Protein AF-A0A7W1S755-F1 (afdb_monomer_lite)

Sequence (138 aa):
MDSNFITNIIRRSNRNQLILWGLGLILVLIAIALSVNQYYNLLAGPFEVSKDYIEGIKDVQHLDKFYVTIKGDKTEDTLYDVSHTTNGIETSKDYFKALYLDNIKLLVKTGNVDNQLSYTGALTTLSSDEQTKVLEAI

Foldseek 3Di:
DPPVVVVVVVVVVVVVVVVVVVVVVVVVVVVCVVCVLVVCLVPVDAAEDDLVRVVVPPDLVPDSHFKHKYFADDKAFLVDKDFDDDPNRGPAIWGWIWGHHPPDTDIDIDRDPDDDRMDIGTDDDDDPVRVVVSVVSD

pLDDT: mean 74.41, std 9.6, range [52.19, 92.62]

Secondary structure (DSSP, 8-state):
--HHHHHHHHHHHHHHHHHHHHHHHHHHHHHHHHHHHHHHHHHS-PEEE-HHHHHT-S-GGG-S--EEEEE-SEEEEEEEEEEEEETTEEEEEEEEEEEEETTEEEEEEES--S--SEEEEE--PPPHHHHHHHHHH-

Radius of gyration: 26.49 Å; chains: 1; bounding box: 62×37×78 Å

Structure (mmCIF, N/CA/C/O backbone):
data_AF-A0A7W1S755-F1
#
_entry.id   AF-A0A7W1S755-F1
#
loop_
_atom_site.group_PDB
_atom_site.id
_atom_site.type_symbol
_atom_site.label_atom_id
_atom_site.label_alt_id
_atom_site.label_comp_id
_atom_site.label_asym_id
_atom_site.label_entity_id
_atom_site.label_seq_id
_atom_site.pdbx_PDB_ins_code
_atom_site.Cartn_x
_atom_site.Cartn_y
_atom_site.Cartn_z
_atom_site.occupancy
_atom_site.B_iso_or_equiv
_atom_site.auth_seq_id
_atom_site.auth_comp_id
_atom_site.auth_asym_id
_atom_site.auth_atom_id
_atom_site.pdbx_PDB_model_num
ATOM 1 N N . MET A 1 1 ? 44.850 7.597 -54.771 1.00 52.19 1 MET A N 1
ATOM 2 C CA . MET A 1 1 ? 44.187 6.312 -54.430 1.00 52.19 1 MET A CA 1
ATOM 3 C C . MET A 1 1 ? 43.576 6.398 -53.024 1.00 52.19 1 MET A C 1
ATOM 5 O O . MET A 1 1 ? 43.488 5.404 -52.316 1.00 52.19 1 MET A O 1
ATOM 9 N N . ASP A 1 2 ? 43.097 7.587 -52.634 1.00 59.16 2 ASP A N 1
ATOM 10 C CA . ASP A 1 2 ? 43.004 7.980 -51.216 1.00 59.16 2 ASP A CA 1
ATOM 11 C C . ASP A 1 2 ? 41.558 8.190 -50.745 1.00 59.16 2 ASP A C 1
ATOM 13 O O . ASP A 1 2 ? 41.260 8.135 -49.552 1.00 59.16 2 ASP A O 1
ATOM 17 N N . SER A 1 3 ? 40.621 8.339 -51.688 1.00 61.41 3 SER A N 1
ATOM 18 C CA . SER A 1 3 ? 39.193 8.515 -51.405 1.00 61.41 3 SER A CA 1
ATOM 19 C C . SER A 1 3 ? 38.566 7.284 -50.744 1.00 61.41 3 SER A C 1
ATOM 21 O O . SER A 1 3 ? 37.717 7.433 -49.867 1.00 61.41 3 SER A O 1
ATOM 23 N N . ASN A 1 4 ? 39.017 6.077 -51.108 1.00 68.94 4 ASN A N 1
ATOM 24 C CA . ASN A 1 4 ? 38.522 4.809 -50.558 1.00 68.94 4 ASN A CA 1
ATOM 25 C C . ASN A 1 4 ? 38.998 4.539 -49.120 1.00 68.94 4 ASN A C 1
ATOM 27 O O . ASN A 1 4 ? 38.316 3.850 -48.363 1.00 68.94 4 ASN A O 1
ATOM 31 N N . PHE A 1 5 ? 40.151 5.074 -48.711 1.00 71.50 5 PHE A N 1
ATOM 32 C CA . PHE A 1 5 ? 40.669 4.850 -47.357 1.00 71.50 5 PHE A CA 1
ATOM 33 C C . PHE A 1 5 ? 39.926 5.720 -46.336 1.00 71.50 5 PHE A C 1
ATOM 35 O O . PHE A 1 5 ? 39.459 5.230 -45.306 1.00 71.50 5 PHE A O 1
ATOM 42 N N . ILE A 1 6 ? 39.718 6.995 -46.679 1.00 72.62 6 ILE A N 1
ATOM 43 C CA . ILE A 1 6 ? 38.990 7.957 -45.845 1.00 72.62 6 ILE A CA 1
ATOM 44 C C . ILE A 1 6 ? 37.519 7.544 -45.689 1.00 72.62 6 ILE A C 1
ATOM 46 O O . ILE A 1 6 ? 37.001 7.505 -44.573 1.00 72.62 6 ILE A O 1
ATOM 50 N N . THR A 1 7 ? 36.849 7.147 -46.776 1.00 73.31 7 THR A N 1
ATOM 51 C CA . THR A 1 7 ? 35.443 6.698 -46.716 1.00 73.31 7 THR A CA 1
ATOM 52 C C . THR A 1 7 ? 35.248 5.433 -45.879 1.00 73.31 7 THR A C 1
ATOM 54 O O . THR A 1 7 ? 34.238 5.320 -45.181 1.00 73.31 7 THR A O 1
ATOM 57 N N . ASN A 1 8 ? 36.210 4.505 -45.870 1.00 72.50 8 ASN A N 1
ATOM 58 C CA . ASN A 1 8 ? 36.141 3.301 -45.036 1.00 72.50 8 ASN A CA 1
ATOM 59 C C . ASN A 1 8 ? 36.315 3.597 -43.538 1.00 72.50 8 ASN A C 1
ATOM 61 O O . ASN A 1 8 ? 35.601 3.015 -42.715 1.00 72.50 8 ASN A O 1
ATOM 65 N N . ILE A 1 9 ? 37.201 4.529 -43.173 1.00 77.00 9 ILE A N 1
ATOM 66 C CA . ILE A 1 9 ? 37.360 4.978 -41.780 1.00 77.00 9 ILE A CA 1
ATOM 67 C C . ILE A 1 9 ? 36.091 5.697 -41.308 1.00 77.00 9 ILE A C 1
ATOM 69 O O . ILE A 1 9 ? 35.576 5.391 -40.230 1.00 77.00 9 ILE A O 1
ATOM 73 N N . ILE A 1 10 ? 35.530 6.574 -42.147 1.00 74.12 10 ILE A N 1
ATOM 74 C CA . ILE A 1 10 ? 34.278 7.281 -41.854 1.00 74.12 10 ILE A CA 1
ATOM 75 C C . ILE A 1 10 ? 33.122 6.285 -41.683 1.00 74.12 10 ILE A C 1
ATOM 77 O O . ILE A 1 10 ? 32.414 6.353 -40.681 1.00 74.12 10 ILE A O 1
ATOM 81 N N . ARG A 1 11 ? 32.955 5.298 -42.580 1.00 75.56 11 ARG A N 1
ATOM 82 C CA . ARG A 1 11 ? 31.907 4.262 -42.443 1.00 75.56 11 ARG A CA 1
ATOM 83 C C . ARG A 1 11 ? 32.046 3.453 -41.161 1.00 75.56 11 ARG A C 1
ATOM 85 O O . ARG A 1 11 ? 31.035 3.135 -40.539 1.00 75.56 11 ARG A O 1
ATOM 92 N N . ARG A 1 12 ? 33.270 3.099 -40.761 1.00 75.94 12 ARG A N 1
ATOM 93 C CA . ARG A 1 12 ? 33.505 2.328 -39.533 1.00 75.94 12 ARG A CA 1
ATOM 94 C C . ARG A 1 12 ? 33.192 3.153 -38.286 1.00 75.94 12 ARG A C 1
ATOM 96 O O . ARG A 1 12 ? 32.524 2.636 -37.396 1.00 75.94 12 ARG A O 1
ATOM 103 N N . SER A 1 13 ? 33.611 4.418 -38.255 1.00 78.62 13 SER A N 1
ATOM 104 C CA . SER A 1 13 ? 33.318 5.343 -37.153 1.00 78.62 13 SER A CA 1
ATOM 105 C C . SER A 1 13 ? 31.814 5.593 -37.011 1.00 78.62 13 SER A C 1
ATOM 107 O O . SER A 1 13 ? 31.251 5.418 -35.932 1.00 78.62 13 SER A O 1
ATOM 109 N N . ASN A 1 14 ? 31.137 5.869 -38.128 1.00 80.75 14 ASN A N 1
ATOM 110 C CA . ASN A 1 14 ? 29.708 6.173 -38.139 1.00 80.75 14 ASN A CA 1
ATOM 111 C C . ASN A 1 14 ? 28.858 4.955 -37.726 1.00 80.75 14 ASN A C 1
ATOM 113 O O . ASN A 1 14 ? 27.888 5.076 -36.982 1.00 80.75 14 ASN A O 1
ATOM 117 N N . ARG A 1 15 ? 29.268 3.742 -38.130 1.00 81.75 15 ARG A N 1
ATOM 118 C CA . ARG A 1 15 ? 28.611 2.501 -37.692 1.00 81.75 15 ARG A CA 1
ATOM 119 C C . ARG A 1 15 ? 28.814 2.238 -36.200 1.00 81.75 15 ARG A C 1
ATOM 121 O O . ARG A 1 15 ? 27.889 1.784 -35.539 1.00 81.75 15 ARG A O 1
ATOM 128 N N . ASN A 1 16 ? 30.001 2.530 -35.669 1.00 84.00 16 ASN A N 1
ATOM 129 C CA . ASN A 1 16 ? 30.284 2.347 -34.247 1.00 84.00 16 ASN A CA 1
ATOM 130 C C . ASN A 1 16 ? 29.503 3.348 -33.387 1.00 84.00 16 ASN A C 1
ATOM 132 O O . ASN A 1 16 ? 28.982 2.975 -32.341 1.00 84.00 16 ASN A O 1
ATOM 136 N N . GLN A 1 17 ? 29.359 4.590 -33.862 1.00 84.00 17 GLN A N 1
ATOM 137 C CA . GLN A 1 17 ? 28.487 5.579 -33.236 1.00 84.00 17 GLN A CA 1
ATOM 138 C C . GLN A 1 17 ? 27.033 5.099 -33.249 1.00 84.00 17 GLN A C 1
ATOM 140 O O . GLN A 1 17 ? 26.442 4.992 -32.183 1.00 84.00 17 GLN A O 1
ATOM 145 N N . LEU A 1 18 ? 26.472 4.706 -34.396 1.00 86.12 18 LEU A N 1
ATOM 146 C CA . LEU A 1 18 ? 25.093 4.196 -34.459 1.00 86.12 18 LEU A CA 1
ATOM 147 C C . LEU A 1 18 ? 24.833 3.024 -33.500 1.00 86.12 18 LEU A C 1
ATOM 149 O O . LEU A 1 18 ? 23.783 2.980 -32.865 1.00 86.12 18 LEU A O 1
ATOM 153 N N . ILE A 1 19 ? 25.791 2.105 -33.355 1.00 87.69 19 ILE A N 1
ATOM 154 C CA . ILE A 1 19 ? 25.685 0.985 -32.408 1.00 87.69 19 ILE A CA 1
ATOM 155 C C . ILE A 1 19 ? 25.708 1.482 -30.957 1.00 87.69 19 ILE A C 1
ATOM 157 O O . ILE A 1 19 ? 24.893 1.034 -30.157 1.00 87.69 19 ILE A O 1
ATOM 161 N N . LEU A 1 20 ? 26.597 2.419 -30.614 1.00 88.81 20 LEU A N 1
ATOM 162 C CA . LEU A 1 20 ? 26.673 3.018 -29.276 1.00 88.81 20 LEU A CA 1
ATOM 163 C C . LEU A 1 20 ? 25.391 3.770 -28.903 1.00 88.81 20 LEU A C 1
ATOM 165 O O . LEU A 1 20 ? 24.857 3.563 -27.817 1.00 88.81 20 LEU A O 1
ATOM 169 N N . TRP A 1 21 ? 24.872 4.598 -29.810 1.00 89.56 21 TRP A N 1
ATOM 170 C CA . TRP A 1 21 ? 23.612 5.316 -29.610 1.00 89.56 21 TRP A CA 1
ATOM 171 C C . TRP A 1 21 ? 22.424 4.350 -29.523 1.00 89.56 21 TRP A C 1
ATOM 173 O O . TRP A 1 21 ? 21.573 4.511 -28.653 1.00 89.56 21 TRP A O 1
ATOM 183 N N . GLY A 1 22 ? 22.395 3.307 -30.360 1.00 90.00 22 GLY A N 1
ATOM 184 C CA . GLY A 1 22 ? 21.374 2.260 -30.307 1.00 90.00 22 GLY A CA 1
ATOM 185 C C . GLY A 1 22 ? 21.389 1.479 -28.991 1.00 90.00 22 GLY A C 1
ATOM 186 O O . GLY A 1 22 ? 20.342 1.298 -28.376 1.00 90.00 22 GLY A O 1
ATOM 187 N N . LEU A 1 23 ? 22.571 1.076 -28.514 1.00 90.62 23 LEU A N 1
ATOM 188 C CA . LEU A 1 23 ? 22.731 0.420 -27.213 1.00 90.62 23 LEU A CA 1
ATOM 189 C C . LEU A 1 23 ? 22.328 1.340 -26.060 1.00 90.62 23 LEU A C 1
ATOM 191 O O . LEU A 1 23 ? 21.628 0.896 -25.155 1.00 90.62 23 LEU A O 1
ATOM 195 N N . GLY A 1 24 ? 22.717 2.616 -26.109 1.00 91.44 24 GLY A N 1
ATOM 196 C CA . GLY A 1 24 ? 22.308 3.606 -25.114 1.00 91.44 24 GLY A CA 1
ATOM 197 C C . GLY A 1 24 ? 20.788 3.758 -25.047 1.00 91.44 24 GLY A C 1
ATOM 198 O O . GLY A 1 24 ? 20.216 3.746 -23.961 1.00 91.44 24 GLY A O 1
ATOM 199 N N . LEU A 1 25 ? 20.122 3.817 -26.203 1.00 92.62 25 LEU A N 1
ATOM 200 C CA . LEU A 1 25 ? 18.665 3.923 -26.285 1.00 92.62 25 LEU A CA 1
ATOM 201 C C . LEU A 1 25 ? 17.978 2.673 -25.717 1.00 92.62 25 LEU A C 1
ATOM 203 O O . LEU A 1 25 ? 17.048 2.798 -24.924 1.00 92.62 25 LEU A O 1
ATOM 207 N N . ILE A 1 26 ? 18.470 1.475 -26.049 1.00 91.88 26 ILE A N 1
ATOM 208 C CA . ILE A 1 26 ? 17.962 0.215 -25.481 1.00 91.88 26 ILE A CA 1
ATOM 209 C C . ILE A 1 26 ? 18.091 0.214 -23.953 1.00 91.88 26 ILE A C 1
ATOM 211 O O . ILE A 1 26 ? 17.150 -0.160 -23.260 1.00 91.88 26 ILE A O 1
ATOM 215 N N . LEU A 1 27 ? 19.226 0.666 -23.419 1.00 89.94 27 LEU A N 1
ATOM 216 C CA . LEU A 1 27 ? 19.473 0.699 -21.977 1.00 89.94 27 LEU A CA 1
ATOM 217 C C . LEU A 1 27 ? 18.504 1.659 -21.266 1.00 89.94 27 LEU A C 1
ATOM 219 O O . LEU A 1 27 ? 17.925 1.307 -20.239 1.00 89.94 27 LEU A O 1
ATOM 223 N N . VAL A 1 28 ? 18.247 2.831 -21.857 1.00 88.00 28 VAL A N 1
ATOM 224 C CA . VAL A 1 28 ? 17.239 3.781 -21.358 1.00 88.00 28 VAL A CA 1
ATOM 225 C C . VAL A 1 28 ? 15.835 3.174 -21.391 1.00 88.00 28 VAL A C 1
ATOM 227 O O . VAL A 1 28 ? 15.101 3.293 -20.413 1.00 88.00 28 VAL A O 1
ATOM 230 N N . LEU A 1 29 ? 15.460 2.481 -22.469 1.00 86.56 29 LEU A N 1
ATOM 231 C CA . LEU A 1 29 ? 14.154 1.821 -22.561 1.00 86.56 29 LEU A CA 1
ATOM 232 C C . LEU A 1 29 ? 13.981 0.719 -21.511 1.00 86.56 29 LEU A C 1
ATOM 234 O O . LEU A 1 29 ? 12.904 0.608 -20.931 1.00 86.56 29 LEU A O 1
ATOM 238 N N . ILE A 1 30 ? 15.029 -0.060 -21.226 1.00 84.88 30 ILE A N 1
ATOM 239 C CA . ILE A 1 30 ? 15.007 -1.075 -20.163 1.00 84.88 30 ILE A CA 1
ATOM 240 C C . ILE A 1 30 ? 14.827 -0.412 -18.794 1.00 84.88 30 ILE A C 1
ATOM 242 O O . ILE A 1 30 ? 13.993 -0.856 -18.010 1.00 84.88 30 ILE A O 1
ATOM 246 N N . ALA A 1 31 ? 15.558 0.672 -18.516 1.00 82.31 31 ALA A N 1
ATOM 247 C CA . ALA A 1 31 ? 15.417 1.410 -17.262 1.00 82.31 31 ALA A CA 1
ATOM 248 C C . ALA A 1 31 ? 13.994 1.966 -17.084 1.00 82.31 31 ALA A C 1
ATOM 250 O O . ALA A 1 31 ? 13.414 1.845 -16.009 1.00 82.31 31 ALA A O 1
ATOM 251 N N . ILE A 1 32 ? 13.398 2.509 -18.151 1.00 80.44 32 ILE A N 1
ATOM 252 C CA . ILE A 1 32 ? 12.006 2.968 -18.130 1.00 80.44 32 ILE A CA 1
ATOM 253 C C . ILE A 1 32 ? 11.060 1.789 -17.890 1.00 80.44 32 ILE A C 1
ATOM 255 O O . ILE A 1 32 ? 10.206 1.887 -17.019 1.00 80.44 32 ILE A O 1
ATOM 259 N N . ALA A 1 33 ? 11.215 0.670 -18.600 1.00 75.62 33 ALA A N 1
ATOM 260 C CA . ALA A 1 33 ? 10.347 -0.498 -18.447 1.00 75.62 33 ALA A CA 1
ATOM 261 C C . ALA A 1 33 ? 10.363 -1.070 -17.019 1.00 75.62 33 ALA A C 1
ATOM 263 O O . ALA A 1 33 ? 9.312 -1.442 -16.501 1.00 75.62 33 ALA A O 1
ATOM 264 N N . LEU A 1 34 ? 11.528 -1.087 -16.362 1.00 73.56 34 LEU A N 1
ATOM 265 C CA . LEU A 1 34 ? 11.652 -1.501 -14.961 1.00 73.56 34 LEU A CA 1
ATOM 266 C C . LEU A 1 34 ? 10.946 -0.532 -14.001 1.00 73.56 34 LEU A C 1
ATOM 268 O O . LEU A 1 34 ? 10.346 -0.968 -13.022 1.00 73.56 34 LEU A O 1
ATOM 272 N N . SER A 1 35 ? 10.964 0.769 -14.296 1.00 67.75 35 SER A N 1
ATOM 273 C CA . SER A 1 35 ? 10.322 1.780 -13.450 1.00 67.75 35 SER A CA 1
ATOM 274 C C . SER A 1 35 ? 8.841 2.016 -13.775 1.00 67.75 35 SER A C 1
ATOM 276 O O . SER A 1 35 ? 8.114 2.560 -12.945 1.00 67.75 35 SER A O 1
ATOM 278 N N . VAL A 1 36 ? 8.356 1.610 -14.955 1.00 64.25 36 VAL A N 1
ATOM 279 C CA . VAL A 1 36 ? 6.963 1.823 -15.392 1.00 64.25 36 VAL A CA 1
ATOM 280 C C . VAL A 1 36 ? 5.970 1.217 -14.410 1.00 64.25 36 VAL A C 1
ATOM 282 O O . VAL A 1 36 ? 4.954 1.850 -14.151 1.00 64.25 36 VAL A O 1
ATOM 285 N N . ASN A 1 37 ? 6.265 0.065 -13.801 1.00 58.22 37 ASN A N 1
ATOM 286 C CA . ASN A 1 37 ? 5.351 -0.546 -12.830 1.00 58.22 37 ASN A CA 1
ATOM 287 C C . ASN A 1 37 ? 5.153 0.350 -11.584 1.00 58.22 37 ASN A C 1
ATOM 289 O O . ASN A 1 37 ? 4.052 0.471 -11.055 1.00 58.22 37 ASN A O 1
ATOM 293 N N . GLN A 1 38 ? 6.198 1.079 -11.173 1.00 57.56 38 GLN A N 1
ATOM 294 C CA . GLN A 1 38 ? 6.137 2.028 -10.055 1.00 57.56 38 GLN A CA 1
ATOM 295 C C . GLN A 1 38 ? 5.405 3.324 -10.441 1.00 57.56 38 GLN A C 1
ATOM 297 O O . GLN A 1 38 ? 4.605 3.844 -9.664 1.00 57.56 38 GLN A O 1
ATOM 302 N N . TYR A 1 39 ? 5.631 3.831 -11.659 1.00 55.25 39 TYR A N 1
ATOM 303 C CA . TYR A 1 39 ? 4.970 5.046 -12.153 1.00 55.25 39 TYR A CA 1
ATOM 304 C C . TYR A 1 39 ? 3.513 4.828 -12.570 1.00 55.25 39 TYR A C 1
ATOM 306 O O . TYR A 1 39 ? 2.710 5.757 -12.476 1.00 55.25 39 TYR A O 1
ATOM 314 N N . TYR A 1 40 ? 3.148 3.617 -12.992 1.00 57.06 40 TYR A N 1
ATOM 315 C CA . TYR A 1 40 ? 1.778 3.281 -13.368 1.00 57.06 40 TYR A CA 1
ATOM 316 C C . TYR A 1 40 ? 0.824 3.449 -12.180 1.00 57.06 40 TYR A C 1
ATOM 318 O O . TYR A 1 40 ? -0.237 4.042 -12.343 1.00 57.06 40 TYR A O 1
ATOM 326 N N . ASN A 1 41 ? 1.239 3.069 -10.967 1.00 56.25 41 ASN A N 1
ATOM 327 C CA . ASN A 1 41 ? 0.455 3.302 -9.747 1.00 56.25 41 ASN A CA 1
ATOM 328 C C . ASN A 1 41 ? 0.292 4.788 -9.386 1.00 56.25 41 ASN A C 1
ATOM 330 O O . ASN A 1 41 ? -0.705 5.161 -8.776 1.00 56.25 41 ASN A O 1
ATOM 334 N N . LEU A 1 42 ? 1.251 5.643 -9.758 1.00 58.25 42 LEU A N 1
ATOM 335 C CA . LEU A 1 42 ? 1.180 7.084 -9.491 1.00 58.25 42 LEU A CA 1
ATOM 336 C C . LEU A 1 42 ? 0.294 7.824 -10.504 1.00 58.25 42 LEU A C 1
ATOM 338 O O . LEU A 1 42 ? -0.363 8.794 -10.139 1.00 58.25 42 LEU A O 1
ATOM 342 N N . LEU A 1 43 ? 0.274 7.380 -11.766 1.00 58.91 43 LEU A N 1
ATOM 343 C CA . LEU A 1 43 ? -0.459 8.044 -12.852 1.00 58.91 43 LEU A CA 1
ATOM 344 C C . LEU A 1 43 ? -1.867 7.479 -13.087 1.00 58.91 43 LEU A C 1
ATOM 346 O O . LEU A 1 43 ? -2.756 8.236 -13.466 1.00 58.91 43 LEU A O 1
ATOM 350 N N . ALA A 1 44 ? -2.086 6.177 -12.874 1.00 62.03 44 ALA A N 1
ATOM 351 C CA . ALA A 1 44 ? -3.391 5.537 -13.076 1.00 62.03 44 ALA A CA 1
ATOM 352 C C . ALA A 1 44 ? -4.368 5.763 -11.905 1.00 62.03 44 ALA A C 1
ATOM 354 O O . ALA A 1 44 ? -5.559 5.486 -12.039 1.00 62.03 44 ALA A O 1
ATOM 355 N N . GLY A 1 45 ? -3.880 6.314 -10.790 1.00 61.91 45 GLY A N 1
ATOM 356 C CA . GLY A 1 45 ? -4.677 6.598 -9.602 1.00 61.91 45 GLY A CA 1
ATOM 357 C C . GLY A 1 45 ? -4.839 5.388 -8.674 1.00 61.91 45 GLY A C 1
ATOM 358 O O . GLY A 1 45 ? -4.282 4.318 -8.925 1.00 61.91 45 GLY A O 1
ATOM 359 N N . PRO A 1 46 ? -5.574 5.557 -7.563 1.00 63.22 46 PRO A N 1
ATOM 360 C CA . PRO A 1 46 ? -5.823 4.476 -6.620 1.00 63.22 46 PRO A CA 1
ATOM 361 C C . PRO A 1 46 ? -6.639 3.366 -7.276 1.00 63.22 46 PRO A C 1
ATOM 363 O O . PRO A 1 46 ? -7.734 3.598 -7.789 1.00 63.22 46 PRO A O 1
ATOM 366 N N . PHE A 1 47 ? -6.117 2.144 -7.234 1.00 69.50 47 PHE A N 1
ATOM 367 C CA . PHE A 1 47 ? -6.866 0.983 -7.694 1.00 69.50 47 PHE A CA 1
ATOM 368 C C . PHE A 1 47 ? -7.891 0.593 -6.636 1.00 69.50 47 PHE A C 1
ATOM 370 O O . PHE A 1 47 ? -7.537 0.440 -5.468 1.00 69.50 47 PHE A O 1
ATOM 377 N N . GLU A 1 48 ? -9.146 0.388 -7.034 1.00 72.44 48 GLU A N 1
ATOM 378 C CA . GLU A 1 48 ? -10.090 -0.318 -6.170 1.00 72.44 48 GLU A CA 1
ATOM 379 C C . GLU A 1 48 ? -9.626 -1.768 -6.028 1.00 72.44 48 GLU A C 1
ATOM 381 O O . GLU A 1 48 ? -9.362 -2.462 -7.016 1.00 72.44 48 GLU A O 1
ATOM 386 N N . VAL A 1 49 ? -9.484 -2.211 -4.784 1.00 72.50 49 VAL A N 1
ATOM 387 C CA . VAL A 1 49 ? -8.977 -3.540 -4.461 1.00 72.50 49 VAL A CA 1
ATOM 388 C C . VAL A 1 49 ? -10.093 -4.351 -3.829 1.00 72.50 49 VAL A C 1
ATOM 390 O O . VAL A 1 49 ? -10.734 -3.900 -2.879 1.00 72.50 49 VAL A O 1
ATOM 393 N N . SER A 1 50 ? -10.352 -5.540 -4.378 1.00 71.50 50 SER A N 1
ATOM 394 C CA . SER A 1 50 ? -11.332 -6.466 -3.814 1.00 71.50 50 SER A CA 1
ATOM 395 C C . SER A 1 50 ? -10.788 -7.130 -2.551 1.00 71.50 50 SER A C 1
ATOM 397 O O . SER A 1 50 ? -9.576 -7.257 -2.365 1.00 71.50 50 SER A O 1
ATOM 399 N N . LYS A 1 51 ? -11.699 -7.595 -1.693 1.00 72.25 51 LYS A N 1
ATOM 400 C CA . LYS A 1 51 ? -11.355 -8.320 -0.465 1.00 72.25 51 LYS A CA 1
ATOM 401 C C . LYS A 1 51 ? -10.458 -9.529 -0.745 1.00 72.25 51 LYS A C 1
ATOM 403 O O . LYS A 1 51 ? -9.412 -9.657 -0.119 1.00 72.25 51 LYS A O 1
ATOM 408 N N . ASP A 1 52 ? -10.789 -10.308 -1.775 1.00 72.50 52 ASP A N 1
ATOM 409 C CA . ASP A 1 52 ? -10.017 -11.479 -2.215 1.00 72.50 52 ASP A CA 1
ATOM 410 C C . ASP A 1 52 ? -8.554 -11.146 -2.536 1.00 72.50 52 ASP A C 1
ATOM 412 O O . ASP A 1 52 ? -7.654 -11.954 -2.307 1.00 72.50 52 ASP A O 1
ATOM 416 N N . TYR A 1 53 ? -8.294 -9.946 -3.069 1.00 73.62 53 TYR A N 1
ATOM 417 C CA . TYR A 1 53 ? -6.927 -9.512 -3.335 1.00 73.62 53 TYR A CA 1
ATOM 418 C C . TYR A 1 53 ? -6.178 -9.259 -2.030 1.00 73.62 53 TYR A C 1
ATOM 420 O O . TYR A 1 53 ? -5.039 -9.691 -1.923 1.00 73.62 53 TYR A O 1
ATOM 428 N N . ILE A 1 54 ? -6.810 -8.616 -1.039 1.00 75.38 54 ILE A N 1
ATOM 429 C CA . ILE A 1 54 ? -6.200 -8.368 0.276 1.00 75.38 54 ILE A CA 1
ATOM 430 C C . ILE A 1 54 ? -5.912 -9.688 1.003 1.00 75.38 54 ILE A C 1
ATOM 432 O O . ILE A 1 54 ? -4.819 -9.859 1.535 1.00 75.38 54 ILE A O 1
ATOM 436 N N . GLU A 1 55 ? -6.846 -10.642 0.969 1.00 74.00 55 GLU A N 1
ATOM 437 C CA . GLU A 1 55 ? -6.655 -11.981 1.547 1.00 74.00 55 GLU A CA 1
ATOM 438 C C . GLU A 1 55 ? -5.518 -12.766 0.879 1.00 74.00 55 GLU A C 1
ATOM 440 O O . GLU A 1 55 ? -4.838 -13.566 1.523 1.00 74.00 55 GLU A O 1
ATOM 445 N N . GLY A 1 56 ? -5.272 -12.511 -0.407 1.00 69.06 56 GLY A N 1
ATOM 446 C CA . GLY A 1 56 ? -4.170 -13.105 -1.156 1.00 69.06 56 GLY A CA 1
ATOM 447 C C . GLY A 1 56 ? -2.786 -12.518 -0.844 1.00 69.06 56 GLY A C 1
ATOM 448 O O . GLY A 1 56 ? -1.781 -13.125 -1.230 1.00 69.06 56 GLY A O 1
ATOM 449 N N . ILE A 1 57 ? -2.694 -11.370 -0.158 1.00 71.69 57 ILE A N 1
ATOM 450 C CA . ILE A 1 57 ? -1.413 -10.716 0.148 1.00 71.69 57 ILE A CA 1
ATOM 451 C C . ILE A 1 57 ? -0.716 -11.470 1.282 1.00 71.69 57 ILE A C 1
ATOM 453 O O . ILE A 1 57 ? -1.029 -11.308 2.458 1.00 71.69 57 ILE A O 1
ATOM 457 N N . LYS A 1 58 ? 0.287 -12.274 0.921 1.00 65.19 58 LYS A N 1
ATOM 458 C CA . LYS A 1 58 ? 1.176 -12.938 1.890 1.00 65.19 58 LYS A CA 1
ATOM 459 C C . LYS A 1 58 ? 2.323 -12.049 2.364 1.00 65.19 58 LYS A C 1
ATOM 461 O O . LYS A 1 58 ? 2.841 -12.269 3.452 1.00 65.19 58 LYS A O 1
ATOM 466 N N . ASP A 1 59 ? 2.723 -11.079 1.545 1.00 63.44 59 ASP A N 1
ATOM 467 C CA . ASP A 1 59 ? 3.803 -10.148 1.851 1.00 63.44 59 ASP A CA 1
ATOM 468 C C . ASP A 1 59 ? 3.497 -8.768 1.257 1.00 63.44 59 ASP A C 1
ATOM 470 O O . ASP A 1 59 ? 3.362 -8.602 0.044 1.00 63.44 59 ASP A O 1
ATOM 474 N N . VAL A 1 60 ? 3.380 -7.778 2.140 1.00 64.56 60 VAL A N 1
ATOM 475 C CA . VAL A 1 60 ? 3.083 -6.382 1.799 1.00 64.56 60 VAL A CA 1
ATOM 476 C C . VAL A 1 60 ? 4.311 -5.689 1.182 1.00 64.56 60 VAL A C 1
ATOM 478 O O . VAL A 1 60 ? 4.168 -4.689 0.485 1.00 64.56 60 VAL A O 1
ATOM 481 N N . GLN A 1 61 ? 5.524 -6.229 1.364 1.00 58.78 61 GLN A N 1
ATOM 482 C CA . GLN A 1 61 ? 6.748 -5.663 0.778 1.00 58.78 61 GLN A CA 1
ATOM 483 C C . GLN A 1 61 ? 6.869 -5.914 -0.732 1.00 58.78 61 GLN A C 1
ATOM 485 O O . GLN A 1 61 ? 7.582 -5.183 -1.418 1.00 58.78 61 GLN A O 1
ATOM 490 N N . HIS A 1 62 ? 6.144 -6.903 -1.261 1.00 55.75 62 HIS A N 1
ATOM 491 C CA . HIS A 1 62 ? 6.150 -7.285 -2.678 1.00 55.75 62 HIS A CA 1
ATOM 492 C C . HIS A 1 62 ? 4.833 -6.934 -3.386 1.00 55.75 62 HIS A C 1
ATOM 494 O O . HIS A 1 62 ? 4.429 -7.594 -4.343 1.00 55.75 62 HIS A O 1
ATOM 500 N N . LEU A 1 63 ? 4.132 -5.907 -2.905 1.00 62.75 63 LEU A N 1
ATOM 501 C CA . LEU A 1 63 ? 2.891 -5.454 -3.519 1.00 62.75 63 LEU A CA 1
ATOM 502 C C . LEU A 1 63 ? 3.152 -4.743 -4.844 1.00 62.75 63 LEU A C 1
ATOM 504 O O . LEU A 1 63 ? 3.729 -3.663 -4.883 1.00 62.75 63 LEU A O 1
ATOM 508 N N . ASP A 1 64 ? 2.615 -5.301 -5.929 1.00 59.50 64 ASP A N 1
ATOM 509 C CA . ASP A 1 64 ? 2.553 -4.615 -7.226 1.00 59.50 64 ASP A CA 1
ATOM 510 C C . ASP A 1 64 ? 1.710 -3.329 -7.163 1.00 59.50 64 ASP A C 1
ATOM 512 O O . ASP A 1 64 ? 1.862 -2.447 -8.006 1.00 59.50 64 ASP A O 1
ATOM 516 N N . LYS A 1 65 ? 0.814 -3.204 -6.173 1.00 62.75 65 LYS A N 1
ATOM 517 C CA . LYS A 1 65 ? -0.106 -2.072 -5.993 1.00 62.75 65 LYS A CA 1
ATOM 518 C C . LYS A 1 65 ? 0.084 -1.437 -4.621 1.00 62.75 65 LYS A C 1
ATOM 520 O O . LYS A 1 65 ? -0.470 -1.906 -3.632 1.00 62.75 65 LYS A O 1
ATOM 525 N N . PHE A 1 66 ? 0.843 -0.346 -4.573 1.00 65.44 66 PHE A N 1
ATOM 526 C CA . PHE A 1 66 ? 1.096 0.371 -3.321 1.00 65.44 66 PHE A 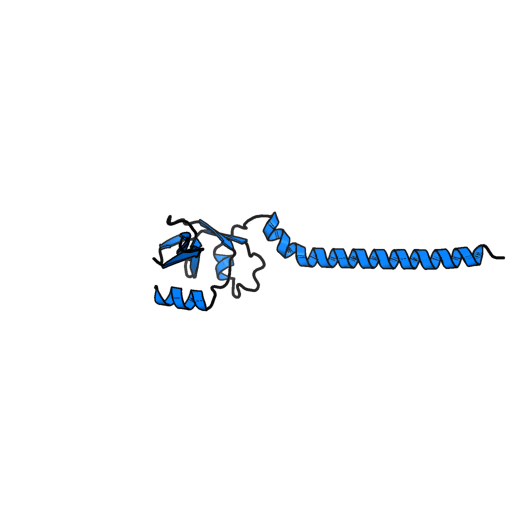CA 1
ATOM 527 C C . PHE A 1 66 ? -0.047 1.304 -2.930 1.00 65.44 66 PHE A C 1
ATOM 529 O O . PHE A 1 66 ? -0.298 1.451 -1.744 1.00 65.44 66 PHE A O 1
ATOM 536 N N . TYR A 1 67 ? -0.740 1.923 -3.894 1.00 72.12 67 TYR A N 1
ATOM 537 C CA . TYR A 1 67 ? -1.796 2.908 -3.640 1.00 72.12 67 TYR A CA 1
ATOM 538 C C . TYR A 1 67 ? -3.168 2.337 -4.004 1.00 72.12 67 TYR A C 1
ATOM 540 O O . TYR A 1 67 ? -3.441 2.024 -5.166 1.00 72.12 67 TYR A O 1
ATOM 548 N N . VAL A 1 68 ? -4.015 2.151 -2.996 1.00 77.12 68 VAL A N 1
ATOM 549 C CA . VAL A 1 68 ? -5.217 1.321 -3.086 1.00 77.12 68 VAL A CA 1
ATOM 550 C C . VAL A 1 68 ? -6.406 1.981 -2.399 1.00 77.12 68 VAL A C 1
ATOM 552 O O . VAL A 1 68 ? -6.254 2.665 -1.386 1.00 77.12 68 VAL A O 1
ATOM 555 N N . THR A 1 69 ? -7.599 1.752 -2.942 1.00 81.94 69 THR A N 1
ATOM 556 C CA . THR A 1 69 ? -8.870 2.048 -2.278 1.00 81.94 69 THR A CA 1
ATOM 557 C C . THR A 1 69 ? -9.476 0.750 -1.769 1.00 81.94 69 THR A C 1
ATOM 559 O O . THR A 1 69 ? -9.717 -0.178 -2.543 1.00 81.94 69 THR A O 1
ATOM 562 N N . ILE A 1 70 ? -9.735 0.700 -0.464 1.00 84.12 70 ILE A N 1
ATOM 563 C CA . ILE A 1 70 ? -10.260 -0.468 0.240 1.00 84.12 70 ILE A CA 1
ATOM 564 C C . ILE A 1 70 ? -11.625 -0.116 0.820 1.00 84.12 70 ILE A C 1
ATOM 566 O O . ILE A 1 70 ? -11.768 0.905 1.496 1.00 84.12 70 ILE A O 1
ATOM 570 N N . LYS A 1 71 ? -12.614 -0.980 0.571 1.00 85.06 71 LYS A N 1
ATOM 571 C CA . LYS A 1 71 ? -13.958 -0.903 1.154 1.00 85.06 71 LYS A CA 1
ATOM 572 C C . LYS A 1 71 ? -14.142 -2.055 2.141 1.00 85.06 71 LYS A C 1
ATOM 574 O O . LYS A 1 71 ? -14.103 -3.213 1.732 1.00 85.06 71 LYS A O 1
ATOM 579 N N . GLY A 1 72 ? -14.295 -1.730 3.421 1.00 82.38 72 GLY A N 1
ATOM 580 C CA . GLY A 1 72 ? -14.541 -2.700 4.489 1.00 82.38 72 GLY A CA 1
ATOM 581 C C . GLY A 1 72 ? -16.014 -2.797 4.870 1.00 82.38 72 GLY A C 1
ATOM 582 O O . GLY A 1 72 ? -16.843 -1.994 4.441 1.00 82.38 72 GLY A O 1
ATOM 583 N N . ASP A 1 73 ? -16.325 -3.785 5.703 1.00 82.88 73 ASP A N 1
ATOM 584 C CA . ASP A 1 73 ? -17.687 -4.052 6.179 1.00 82.88 73 ASP A CA 1
ATOM 585 C C . ASP A 1 73 ? -18.025 -3.233 7.424 1.00 82.88 73 ASP A C 1
ATOM 587 O O . ASP A 1 73 ? -19.162 -2.803 7.625 1.00 82.88 73 ASP A O 1
ATOM 591 N N . LYS A 1 74 ? -17.018 -3.014 8.274 1.00 84.00 74 LYS A N 1
ATOM 592 C CA . LYS A 1 74 ? -17.144 -2.298 9.540 1.00 84.00 74 LYS A CA 1
ATOM 593 C C . LYS A 1 74 ? -15.869 -1.520 9.827 1.00 84.00 74 LYS A C 1
ATOM 595 O O . LYS A 1 74 ? -14.771 -2.024 9.605 1.00 84.00 74 LYS A O 1
ATOM 600 N N . THR A 1 75 ? -16.028 -0.332 10.392 1.00 84.75 75 THR A N 1
ATOM 601 C CA . THR A 1 75 ? -14.920 0.476 10.905 1.00 84.75 75 THR A CA 1
ATOM 602 C C . THR A 1 75 ? -15.135 0.705 12.391 1.00 84.75 75 THR A C 1
ATOM 604 O O . THR A 1 75 ? -16.215 1.141 12.797 1.00 84.75 75 THR A O 1
ATOM 607 N N . GLU A 1 76 ? -14.122 0.409 13.196 1.00 84.06 76 GLU A N 1
ATOM 608 C CA . GLU A 1 76 ? -14.082 0.738 14.618 1.00 84.06 76 GLU A CA 1
ATOM 609 C C . GLU A 1 76 ? -12.960 1.732 14.893 1.00 84.06 76 GLU A C 1
ATOM 611 O O . GLU A 1 76 ? -11.896 1.695 14.271 1.00 84.06 76 GLU A O 1
ATOM 616 N N . ASP A 1 77 ? -13.221 2.636 15.828 1.00 80.38 77 ASP A N 1
ATOM 617 C CA . ASP A 1 77 ? -12.208 3.549 16.333 1.00 80.38 77 ASP A CA 1
ATOM 618 C C . ASP A 1 77 ? -11.329 2.793 17.335 1.00 80.38 77 ASP A C 1
ATOM 620 O O . ASP A 1 77 ? -11.857 2.146 18.242 1.00 80.38 77 ASP A O 1
ATOM 624 N N . THR A 1 78 ? -10.005 2.843 17.163 1.00 77.06 78 THR A N 1
ATOM 625 C CA . THR A 1 78 ? -9.077 2.208 18.110 1.00 77.06 78 THR A CA 1
ATOM 626 C C . THR A 1 78 ? -8.726 3.131 19.276 1.00 77.06 78 THR A C 1
ATOM 628 O O . THR A 1 78 ? -7.883 2.762 20.084 1.00 77.06 78 THR A O 1
ATOM 631 N N . LEU A 1 79 ? -9.330 4.331 19.359 1.00 70.81 79 LEU A N 1
ATOM 632 C CA . LEU A 1 79 ? -9.070 5.368 20.375 1.00 70.81 79 LEU A CA 1
ATOM 633 C C . LEU A 1 79 ? -7.597 5.795 20.465 1.00 70.81 79 LEU A C 1
ATOM 635 O O . LEU A 1 79 ? -7.199 6.472 21.411 1.00 70.81 79 LEU A O 1
ATOM 639 N N . TYR A 1 80 ? -6.797 5.406 19.473 1.00 75.06 80 TYR A N 1
ATOM 640 C CA . TYR A 1 80 ? -5.371 5.656 19.418 1.00 75.06 80 TYR A CA 1
ATOM 641 C C . TYR A 1 80 ? -5.100 6.792 18.441 1.00 75.06 80 TYR A C 1
ATOM 643 O O . TYR A 1 80 ? -5.433 6.720 17.253 1.00 75.06 80 TYR A O 1
ATOM 651 N N . ASP A 1 81 ? -4.486 7.842 18.961 1.00 76.75 81 ASP A N 1
ATOM 652 C CA . ASP A 1 81 ? -4.144 9.054 18.250 1.00 76.75 81 ASP A CA 1
ATOM 653 C C . ASP A 1 81 ? -2.672 9.426 18.466 1.00 76.75 81 ASP A C 1
ATOM 655 O O . ASP A 1 81 ? -2.106 9.297 19.550 1.00 76.75 81 ASP A O 1
ATOM 659 N N . VAL A 1 82 ? -2.026 9.909 17.407 1.00 74.88 82 VAL A N 1
ATOM 660 C CA . VAL A 1 82 ? -0.651 10.409 17.456 1.00 74.88 82 VAL A CA 1
ATOM 661 C C . VAL A 1 82 ? -0.668 11.884 17.094 1.00 74.88 82 VAL A C 1
ATOM 663 O O . VAL A 1 82 ? -0.892 12.253 15.937 1.00 74.88 82 VAL A O 1
ATOM 666 N N . SER A 1 83 ? -0.417 12.744 18.082 1.00 75.81 83 SER A N 1
ATOM 667 C CA . SER A 1 83 ? -0.195 14.167 17.842 1.00 75.81 83 SER A CA 1
ATOM 668 C C . SER A 1 83 ? 1.262 14.428 17.462 1.00 75.81 83 SER A C 1
ATOM 670 O O . SER A 1 83 ? 2.207 13.939 18.081 1.00 75.81 83 SER A O 1
ATOM 672 N N . HIS A 1 84 ? 1.444 15.199 16.396 1.00 74.00 84 HIS A N 1
ATOM 673 C CA . HIS A 1 84 ? 2.741 15.680 15.954 1.00 74.00 84 HIS A CA 1
ATOM 674 C C . HIS A 1 84 ? 2.880 17.141 16.364 1.00 74.00 84 HIS A C 1
ATOM 676 O O . HIS A 1 84 ? 2.169 18.018 15.869 1.00 74.00 84 HIS A O 1
ATOM 682 N N . THR A 1 85 ? 3.834 17.399 17.252 1.00 74.44 85 THR A N 1
ATOM 683 C CA . THR A 1 85 ? 4.126 18.737 17.768 1.00 74.44 85 THR A CA 1
ATOM 684 C C . THR A 1 85 ? 5.406 19.257 17.131 1.00 74.44 85 THR A C 1
ATOM 686 O O . THR A 1 85 ? 6.461 18.637 17.246 1.00 74.44 85 THR A O 1
ATOM 689 N N . THR A 1 86 ? 5.343 20.414 16.473 1.00 70.81 86 THR A N 1
ATOM 690 C CA . THR A 1 86 ? 6.530 21.121 15.969 1.00 70.81 86 THR A CA 1
ATOM 691 C C . THR A 1 86 ? 6.666 22.439 16.716 1.00 70.81 86 THR A C 1
ATOM 693 O O . THR A 1 86 ? 5.734 23.234 16.754 1.00 70.81 86 THR A O 1
ATOM 696 N N . ASN A 1 87 ? 7.825 22.686 17.334 1.00 69.69 87 ASN A N 1
ATOM 697 C CA . ASN A 1 87 ? 8.091 23.903 18.117 1.00 69.69 87 ASN A CA 1
ATOM 698 C C . ASN A 1 87 ? 7.066 24.178 19.240 1.00 69.69 87 ASN A C 1
ATOM 700 O O . ASN A 1 87 ? 6.741 25.329 19.519 1.00 69.69 87 ASN A O 1
ATOM 704 N N . GLY A 1 88 ? 6.543 23.127 19.881 1.00 69.19 88 GLY A N 1
ATOM 705 C CA . GLY A 1 88 ? 5.564 23.252 20.969 1.00 69.19 88 GLY A CA 1
ATOM 706 C C . GLY A 1 88 ? 4.129 23.551 20.518 1.00 69.19 88 GLY A C 1
ATOM 707 O O . GLY A 1 88 ? 3.258 23.701 21.367 1.00 69.19 88 GLY A O 1
ATOM 708 N N . ILE A 1 89 ? 3.877 23.612 19.208 1.00 66.88 89 ILE A N 1
ATOM 709 C CA . ILE A 1 89 ? 2.543 23.771 18.622 1.00 66.88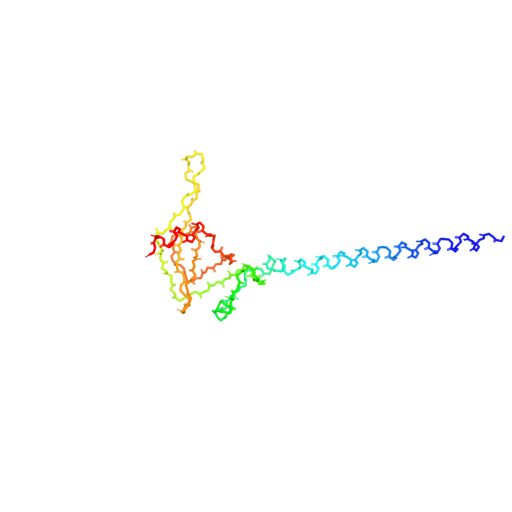 89 ILE A CA 1
ATOM 710 C C . ILE A 1 89 ? 2.131 22.423 18.027 1.00 66.88 89 ILE A C 1
ATOM 712 O O . ILE A 1 89 ? 2.898 21.822 17.270 1.00 66.88 89 ILE A O 1
ATOM 716 N N . GLU A 1 90 ? 0.946 21.925 18.388 1.00 72.06 90 GLU A N 1
ATOM 717 C CA . GLU A 1 90 ? 0.361 20.751 17.734 1.00 72.06 90 GLU A CA 1
ATOM 718 C C . GLU A 1 90 ? 0.056 21.096 16.272 1.00 72.06 90 GLU A C 1
ATOM 720 O O . GLU A 1 90 ? -0.763 21.968 15.981 1.00 72.06 90 GLU A O 1
ATOM 725 N N . THR A 1 91 ? 0.755 20.433 15.353 1.00 70.25 91 THR A N 1
ATOM 726 C CA . THR A 1 91 ? 0.684 20.707 13.912 1.00 70.25 91 THR A CA 1
ATOM 727 C C . THR A 1 91 ? -0.270 19.745 13.210 1.00 70.25 91 THR A C 1
ATOM 729 O O . THR A 1 91 ? -0.959 20.138 12.271 1.00 70.25 91 THR A O 1
ATOM 732 N N . SER A 1 92 ? -0.325 18.482 13.642 1.00 73.12 92 SER A N 1
ATOM 733 C CA . SER A 1 92 ? -1.223 17.479 13.066 1.00 73.12 92 SER A CA 1
ATOM 734 C C . SER A 1 92 ? -1.554 16.374 14.059 1.00 73.12 92 SER A C 1
ATOM 736 O O . SER A 1 92 ? -0.796 16.104 14.991 1.00 73.12 92 SER A O 1
ATOM 738 N N . LYS A 1 93 ? -2.697 15.724 13.848 1.00 78.44 93 LYS A N 1
ATOM 739 C CA . LYS A 1 93 ? -3.169 14.612 14.663 1.00 78.44 93 LYS A CA 1
ATOM 740 C C . LYS A 1 93 ? -3.595 13.476 13.747 1.00 78.44 93 LYS A C 1
ATOM 742 O O . LYS A 1 93 ? -4.464 13.660 12.898 1.00 78.44 93 LYS A O 1
ATOM 747 N N . ASP A 1 94 ? -2.941 12.337 13.907 1.00 82.38 94 ASP A N 1
ATOM 748 C CA . ASP A 1 94 ? -3.233 11.126 13.155 1.00 82.38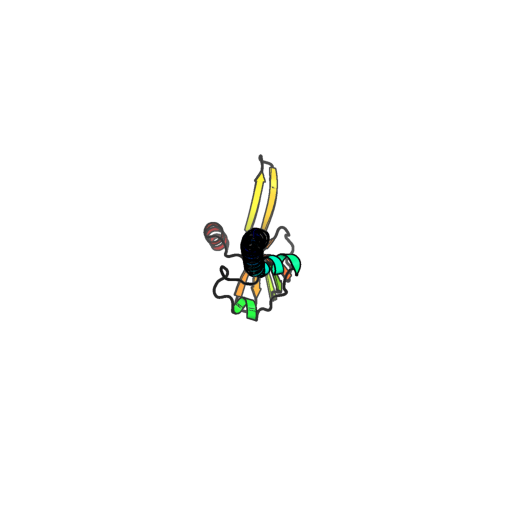 94 ASP A CA 1
ATOM 749 C C . ASP A 1 94 ? -4.082 10.201 14.023 1.00 82.38 94 ASP A C 1
ATOM 751 O O . ASP A 1 94 ? -3.707 9.904 15.153 1.00 82.38 94 ASP A O 1
ATOM 755 N N . TYR A 1 95 ? -5.204 9.733 13.495 1.00 81.88 95 TYR A N 1
ATOM 756 C CA . TYR A 1 95 ? -6.097 8.779 14.138 1.00 81.88 95 TYR A CA 1
ATOM 757 C C . TYR A 1 95 ? -5.911 7.403 13.516 1.00 81.88 95 TYR A C 1
ATOM 759 O O . TYR A 1 95 ? -5.808 7.269 12.292 1.00 81.88 95 TYR A O 1
ATOM 767 N N . PHE A 1 96 ? -5.900 6.375 14.354 1.00 82.88 96 PHE A N 1
ATOM 768 C CA . PHE A 1 96 ? -5.850 4.990 13.913 1.00 82.88 96 PHE A CA 1
ATOM 769 C C . PHE A 1 96 ? -7.230 4.351 14.047 1.00 82.88 96 PHE A C 1
ATOM 771 O O . PHE A 1 96 ? -7.965 4.590 15.002 1.00 82.88 96 PHE A O 1
ATOM 778 N N . LYS A 1 97 ? -7.613 3.580 13.031 1.00 84.88 97 LYS A N 1
ATOM 779 C CA . LYS A 1 97 ? -8.922 2.927 12.941 1.00 84.88 97 LYS A CA 1
ATOM 780 C C . LYS A 1 97 ? -8.758 1.485 12.512 1.00 84.88 97 LYS A C 1
ATOM 782 O O . LYS A 1 97 ? -7.916 1.183 11.671 1.00 84.88 97 LYS A O 1
ATOM 787 N N . ALA A 1 98 ? -9.586 0.604 13.053 1.00 84.38 98 ALA A N 1
ATOM 788 C CA . ALA A 1 98 ? -9.650 -0.787 12.642 1.00 84.38 98 ALA A CA 1
ATOM 789 C C . ALA A 1 98 ? -10.726 -0.937 11.562 1.00 84.38 98 ALA A C 1
ATOM 791 O O . ALA A 1 98 ? -11.919 -0.790 11.831 1.00 84.38 98 ALA A O 1
ATOM 792 N N . LEU A 1 99 ? -10.303 -1.226 10.334 1.00 84.88 99 LEU A N 1
ATOM 793 C CA . LEU A 1 99 ? -11.183 -1.588 9.231 1.00 84.88 99 LEU A CA 1
ATOM 794 C C . LEU A 1 99 ? -11.269 -3.112 9.152 1.00 84.88 99 LEU A C 1
ATOM 796 O O . LEU A 1 99 ? -10.267 -3.798 8.948 1.00 84.88 99 LEU A O 1
ATOM 800 N N . TYR A 1 100 ? -12.474 -3.637 9.309 1.00 82.56 100 TYR A N 1
ATOM 801 C CA . TYR A 1 100 ? -12.758 -5.061 9.232 1.00 82.56 100 TYR A CA 1
ATOM 802 C C . TYR A 1 100 ? -13.154 -5.435 7.804 1.00 82.56 100 TYR A C 1
ATOM 804 O O . TYR A 1 100 ? -14.049 -4.820 7.215 1.00 82.56 100 TYR A O 1
ATOM 812 N N . LEU A 1 101 ? -12.478 -6.447 7.265 1.00 82.06 101 LEU A N 1
ATOM 813 C CA . LEU A 1 101 ? -12.775 -7.086 5.988 1.00 82.06 101 LEU A CA 1
ATOM 814 C C . LEU A 1 101 ? -12.968 -8.573 6.253 1.00 82.06 101 LEU A C 1
ATOM 816 O O . LEU A 1 101 ? -11.979 -9.294 6.332 1.00 82.06 101 LEU A O 1
ATOM 820 N N . ASP A 1 102 ? -14.213 -9.017 6.416 1.00 79.06 102 ASP A N 1
ATOM 821 C CA . ASP A 1 102 ? -14.542 -10.407 6.759 1.00 79.06 102 ASP A CA 1
ATOM 822 C C . ASP A 1 102 ? -13.655 -10.970 7.901 1.00 79.06 102 ASP A C 1
ATOM 824 O O . ASP A 1 102 ? -13.897 -10.665 9.071 1.00 79.06 102 ASP A O 1
ATOM 828 N N . ASN A 1 103 ? -12.605 -11.742 7.589 1.00 75.06 103 ASN A N 1
ATOM 829 C CA . ASN A 1 103 ? -11.681 -12.329 8.575 1.00 75.06 103 ASN A CA 1
ATOM 830 C C . ASN A 1 103 ? -10.382 -11.534 8.817 1.00 75.06 103 ASN A C 1
ATOM 832 O O . ASN A 1 103 ? -9.589 -11.904 9.686 1.00 75.06 103 ASN A O 1
ATOM 836 N N . ILE A 1 104 ? -10.140 -10.459 8.069 1.00 75.62 104 ILE A N 1
ATOM 837 C CA . ILE A 1 104 ? -8.939 -9.626 8.160 1.00 75.62 104 ILE A CA 1
ATOM 838 C C . ILE A 1 104 ? -9.257 -8.319 8.881 1.00 75.62 104 ILE A C 1
ATOM 840 O O . ILE A 1 104 ? -10.264 -7.660 8.624 1.00 75.62 104 ILE A O 1
ATOM 844 N N . LYS A 1 105 ? -8.348 -7.912 9.770 1.00 80.31 105 LYS A N 1
ATOM 845 C CA . LYS A 1 105 ? -8.356 -6.588 10.394 1.00 80.31 105 LYS A CA 1
ATOM 846 C C . LYS A 1 105 ? -7.225 -5.762 9.799 1.00 80.31 105 LYS A C 1
ATOM 848 O O . LYS A 1 105 ? -6.064 -6.149 9.900 1.00 80.31 105 LYS A O 1
ATOM 853 N N . LEU A 1 106 ? -7.565 -4.634 9.189 1.00 82.06 106 LEU A N 1
ATOM 854 C CA . LEU A 1 106 ? -6.603 -3.656 8.699 1.00 82.06 106 LEU A CA 1
ATOM 855 C C . LEU A 1 106 ? -6.570 -2.457 9.637 1.00 82.06 106 LEU A C 1
ATOM 857 O O . LEU A 1 106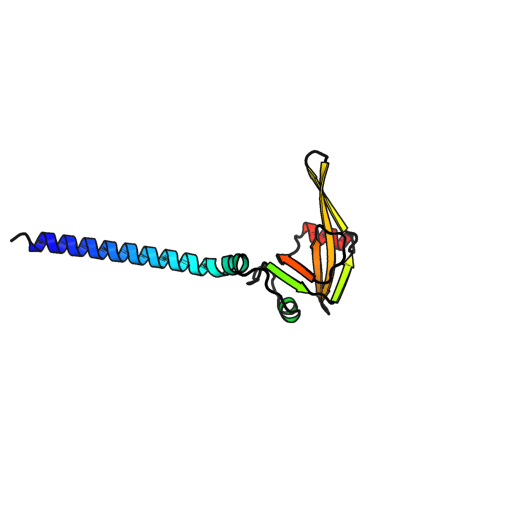 ? -7.613 -1.973 10.073 1.00 82.06 106 LEU A O 1
ATOM 861 N N . LEU A 1 107 ? -5.370 -1.955 9.911 1.00 84.69 107 LEU A N 1
ATOM 862 C CA . LEU A 1 107 ? -5.200 -0.697 10.619 1.00 84.69 107 LEU A CA 1
ATOM 863 C C . LEU A 1 107 ? -5.088 0.439 9.600 1.00 84.69 107 LEU A C 1
ATOM 865 O O . LEU A 1 107 ? -4.233 0.414 8.717 1.00 84.69 107 LEU A O 1
ATOM 869 N N . VAL A 1 108 ? -5.959 1.431 9.724 1.00 85.94 108 VAL A N 1
ATOM 870 C CA . VAL A 1 108 ? -6.033 2.589 8.839 1.00 85.94 108 VAL A CA 1
ATOM 871 C C . VAL A 1 108 ? -5.609 3.828 9.608 1.00 85.94 108 VAL A C 1
ATOM 873 O O . VAL A 1 108 ? -6.227 4.188 10.607 1.00 85.94 108 VAL A O 1
ATOM 876 N N . LYS A 1 109 ? -4.577 4.504 9.107 1.00 85.38 109 LYS A N 1
ATOM 877 C CA . LYS A 1 109 ? -4.127 5.805 9.601 1.00 85.38 109 LYS A CA 1
ATOM 878 C C . LYS A 1 109 ? -4.840 6.917 8.827 1.00 85.38 109 LYS A C 1
ATOM 880 O O . LYS A 1 109 ? -4.755 6.961 7.601 1.00 85.38 109 LYS A O 1
ATOM 885 N N . THR A 1 110 ? -5.544 7.811 9.517 1.00 83.38 110 THR A N 1
ATOM 886 C CA . THR A 1 110 ? -6.319 8.902 8.905 1.00 83.38 110 THR A CA 1
ATOM 887 C C . THR A 1 110 ? -6.245 10.183 9.731 1.00 83.38 110 THR A C 1
ATOM 889 O O . THR A 1 110 ? -6.218 10.138 10.952 1.00 83.38 110 THR A O 1
ATOM 892 N N . GLY A 1 111 ? -6.257 11.346 9.079 1.00 81.38 111 GLY A N 1
ATOM 893 C CA . GLY A 1 111 ? -6.372 12.641 9.763 1.00 81.38 111 GLY A CA 1
ATOM 894 C C . GLY A 1 111 ? -7.810 13.019 10.142 1.00 81.38 111 GLY A C 1
ATOM 895 O O . GLY A 1 111 ? -8.024 14.086 10.710 1.00 81.38 111 GLY A O 1
ATOM 896 N N . ASN A 1 112 ? -8.805 12.188 9.799 1.00 75.56 112 ASN A N 1
ATOM 897 C CA . ASN A 1 112 ? -10.216 12.452 10.086 1.00 75.56 112 ASN A CA 1
ATOM 898 C C . ASN A 1 112 ? -10.756 11.540 11.202 1.00 75.56 112 ASN A C 1
ATOM 900 O O . ASN A 1 112 ? -10.556 10.325 11.192 1.00 75.56 112 ASN A O 1
ATOM 904 N N . VAL A 1 113 ? -11.517 12.139 12.117 1.00 73.75 113 VAL A N 1
ATOM 905 C CA . VAL A 1 113 ? -12.242 11.474 13.205 1.00 73.75 113 VAL A CA 1
ATOM 906 C C . VAL A 1 113 ? -13.449 10.683 12.689 1.00 73.75 113 VAL A C 1
ATOM 908 O O . VAL A 1 113 ? -13.865 9.725 13.333 1.00 73.75 113 VAL A O 1
ATOM 911 N N . ASP A 1 114 ? -13.978 10.981 11.501 1.00 79.12 114 ASP A N 1
ATOM 912 C CA . ASP A 1 114 ? -15.164 10.293 10.976 1.00 79.12 114 ASP A CA 1
ATOM 913 C C . ASP A 1 114 ? -14.883 8.842 10.567 1.00 79.12 114 ASP A C 1
ATOM 915 O O . ASP A 1 114 ? -13.878 8.523 9.917 1.00 79.12 114 ASP A O 1
ATOM 919 N N . ASN A 1 115 ? -15.776 7.929 10.950 1.00 77.44 115 ASN A N 1
ATOM 920 C CA . ASN A 1 115 ? -15.729 6.541 10.494 1.00 77.44 115 ASN A CA 1
ATOM 921 C C . ASN A 1 115 ? -16.270 6.459 9.068 1.00 77.44 115 ASN A C 1
ATOM 923 O O . ASN A 1 115 ? -17.419 6.803 8.801 1.00 77.44 115 ASN A O 1
ATOM 927 N N . GLN A 1 116 ? -15.430 5.985 8.156 1.00 83.25 116 GLN A N 1
ATOM 928 C CA . GLN A 1 116 ? -15.791 5.732 6.769 1.00 83.25 116 GLN A CA 1
ATOM 929 C C . GLN A 1 116 ? -15.596 4.248 6.488 1.00 83.25 116 GLN A C 1
ATOM 931 O O . GLN A 1 116 ? -14.765 3.597 7.111 1.00 83.25 116 GLN A O 1
ATOM 936 N N . LEU A 1 117 ? -16.378 3.701 5.563 1.00 84.31 117 LEU A N 1
ATOM 937 C CA . LEU A 1 117 ? -16.225 2.308 5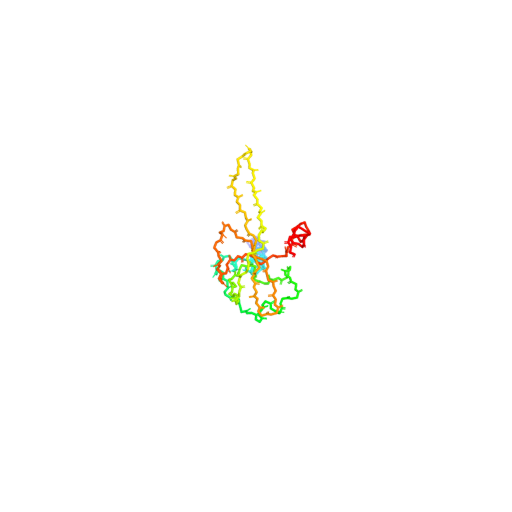.128 1.00 84.31 117 LEU A CA 1
ATOM 938 C C . LEU A 1 117 ? -15.243 2.174 3.962 1.00 84.31 117 LEU A C 1
ATOM 940 O O . LEU A 1 117 ? -14.870 1.064 3.607 1.00 84.31 117 LEU A O 1
ATOM 944 N N . SER A 1 118 ? -14.831 3.293 3.363 1.00 84.38 118 SER A N 1
ATOM 945 C CA . SER A 1 118 ? -13.918 3.338 2.226 1.00 84.38 118 SER A CA 1
ATOM 946 C C . SER A 1 118 ? -12.727 4.217 2.568 1.00 84.38 118 SER A C 1
ATOM 948 O O . SER A 1 118 ? -12.910 5.383 2.905 1.00 84.38 118 SER A O 1
ATOM 950 N N . TYR A 1 119 ? -11.521 3.679 2.424 1.00 84.56 119 TYR A N 1
ATOM 951 C CA . TYR A 1 119 ? -10.277 4.415 2.630 1.00 84.56 119 TYR A CA 1
ATOM 952 C C . TYR A 1 119 ? -9.368 4.270 1.418 1.00 84.56 119 TYR A C 1
ATOM 954 O O . TYR A 1 119 ? -9.280 3.196 0.826 1.00 84.56 119 TYR A O 1
ATOM 962 N N . THR A 1 120 ? -8.690 5.357 1.060 1.00 83.19 120 THR A N 1
ATOM 963 C CA . THR A 1 120 ? -7.726 5.401 -0.042 1.00 83.19 120 THR A CA 1
ATOM 964 C C . THR A 1 120 ? -6.368 5.779 0.514 1.00 83.19 120 THR A C 1
ATOM 966 O O . THR A 1 120 ? -6.243 6.802 1.187 1.00 83.19 120 THR A O 1
A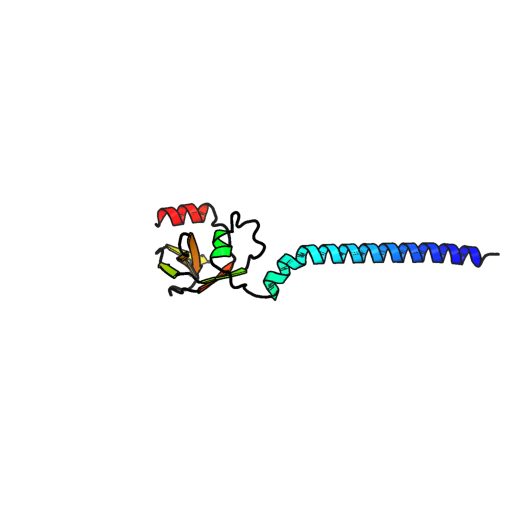TOM 969 N N . GLY A 1 121 ? -5.347 4.977 0.235 1.00 77.94 121 GLY A N 1
ATOM 970 C CA . GLY A 1 121 ? -4.016 5.241 0.756 1.00 77.94 121 GLY A CA 1
ATOM 971 C C . GLY A 1 121 ? -2.981 4.218 0.330 1.00 77.94 121 GLY A C 1
ATOM 972 O O . GLY A 1 121 ? -3.244 3.335 -0.486 1.00 77.94 121 GLY A O 1
ATOM 973 N N . ALA A 1 122 ? -1.783 4.369 0.889 1.00 76.44 122 ALA A N 1
ATOM 974 C CA . ALA A 1 122 ? -0.712 3.417 0.669 1.00 76.44 122 ALA A CA 1
ATOM 975 C C . ALA A 1 122 ? -0.873 2.202 1.593 1.00 76.44 122 ALA A C 1
ATOM 977 O O . ALA A 1 122 ? -1.014 2.375 2.805 1.00 76.44 122 ALA A O 1
ATOM 978 N N . LEU A 1 123 ? -0.819 0.987 1.043 1.00 76.12 123 LEU A N 1
ATOM 979 C CA . LEU A 1 123 ? -0.708 -0.218 1.861 1.00 76.12 123 LEU A CA 1
ATOM 980 C C . LEU A 1 123 ? 0.756 -0.382 2.277 1.00 76.12 123 LEU A C 1
ATOM 982 O O . LEU A 1 123 ? 1.633 -0.560 1.434 1.00 76.12 123 LEU A O 1
ATOM 986 N N . THR A 1 124 ? 1.022 -0.305 3.575 1.00 74.81 124 THR A N 1
ATOM 987 C CA . THR A 1 124 ? 2.363 -0.482 4.137 1.00 74.81 124 THR A CA 1
ATOM 988 C C . THR A 1 124 ? 2.320 -1.468 5.289 1.00 74.81 124 THR A C 1
ATOM 990 O O . THR A 1 124 ? 1.307 -1.604 5.976 1.00 74.81 124 THR A O 1
ATOM 993 N N . THR A 1 125 ? 3.437 -2.155 5.519 1.00 73.38 125 THR A N 1
ATOM 994 C CA . THR A 1 125 ? 3.635 -2.881 6.770 1.00 73.38 125 THR A CA 1
ATOM 995 C C . THR A 1 125 ? 3.676 -1.883 7.914 1.00 73.38 125 THR A C 1
ATOM 997 O O . THR A 1 125 ? 4.345 -0.851 7.808 1.00 73.38 125 THR A O 1
ATOM 1000 N N . LEU A 1 126 ? 2.994 -2.207 9.008 1.00 70.31 126 LEU A N 1
ATOM 1001 C CA . LEU A 1 126 ? 3.088 -1.431 10.235 1.00 70.31 126 LEU A CA 1
ATOM 1002 C C . LEU A 1 126 ? 4.513 -1.551 10.790 1.00 70.31 126 LEU A C 1
ATOM 1004 O O . LEU A 1 126 ? 5.039 -2.666 10.870 1.00 70.31 126 LEU A O 1
ATOM 1008 N N . SER A 1 127 ? 5.144 -0.431 11.146 1.00 67.25 127 SER A N 1
ATOM 1009 C CA . SER A 1 127 ? 6.486 -0.459 11.741 1.00 67.25 127 SER A CA 1
ATOM 1010 C C . SER A 1 127 ? 6.455 -1.141 13.115 1.00 67.25 127 SER A C 1
ATOM 1012 O O . SER A 1 127 ? 5.432 -1.116 13.798 1.00 67.25 127 SER A O 1
ATOM 1014 N N . SER A 1 128 ? 7.557 -1.761 13.549 1.00 63.25 128 SER A N 1
ATOM 1015 C CA . SER A 1 128 ? 7.620 -2.478 14.837 1.00 63.25 128 SER A CA 1
ATOM 1016 C C . SER A 1 128 ? 7.260 -1.587 16.037 1.00 63.25 128 SER A C 1
ATOM 1018 O O . SER A 1 128 ? 6.638 -2.044 17.000 1.00 63.25 128 SER A O 1
ATOM 1020 N N . ASP A 1 129 ? 7.601 -0.300 15.950 1.00 65.25 129 ASP A N 1
ATOM 1021 C CA . ASP A 1 129 ? 7.309 0.699 16.981 1.00 65.25 129 ASP A CA 1
ATOM 1022 C C . ASP A 1 129 ? 5.812 1.036 17.038 1.00 65.25 129 ASP A C 1
ATOM 1024 O O . ASP A 1 129 ? 5.253 1.217 18.119 1.00 65.25 129 ASP A O 1
ATOM 1028 N N . GLU A 1 130 ? 5.144 1.089 15.883 1.00 65.50 130 GLU A N 1
ATOM 1029 C CA . GLU A 1 130 ? 3.694 1.282 15.788 1.00 65.50 130 GLU A CA 1
ATOM 1030 C C . GLU A 1 130 ? 2.932 0.009 16.178 1.00 65.50 130 GLU A C 1
ATOM 1032 O O . GLU A 1 130 ? 1.916 0.103 16.858 1.00 65.50 130 GLU A O 1
ATOM 1037 N N . GLN A 1 131 ? 3.437 -1.184 15.835 1.00 65.06 131 GLN A N 1
ATOM 1038 C CA . GLN A 1 131 ? 2.839 -2.462 16.250 1.00 65.06 131 GLN A CA 1
ATOM 1039 C C . GLN A 1 131 ? 2.781 -2.593 17.764 1.00 65.06 131 GLN A C 1
ATOM 1041 O O . GLN A 1 131 ? 1.736 -2.940 18.306 1.00 65.06 131 GLN A O 1
ATOM 1046 N N . THR A 1 132 ? 3.885 -2.283 18.445 1.00 62.88 132 THR A N 1
ATOM 1047 C CA . THR A 1 132 ? 3.953 -2.387 19.906 1.00 62.88 132 THR A CA 1
ATOM 1048 C C . THR A 1 132 ? 2.949 -1.440 20.562 1.00 62.88 132 THR A C 1
ATOM 1050 O O . THR A 1 132 ? 2.187 -1.851 21.428 1.00 62.88 132 THR A O 1
ATOM 1053 N N . LYS A 1 133 ? 2.866 -0.196 20.079 1.00 65.81 133 LYS A N 1
ATOM 1054 C CA . LYS A 1 133 ? 1.961 0.819 20.638 1.00 65.81 133 LYS A CA 1
ATOM 1055 C C . LYS A 1 133 ? 0.486 0.545 20.357 1.00 65.81 133 LYS A C 1
ATOM 1057 O O . LYS A 1 133 ? -0.355 0.830 21.200 1.00 65.81 133 LYS A O 1
ATOM 1062 N N . VAL A 1 134 ? 0.166 -0.001 19.185 1.00 64.94 134 VAL A N 1
ATOM 1063 C CA . VAL A 1 134 ? -1.216 -0.342 18.819 1.00 64.94 134 VAL A CA 1
ATOM 1064 C C . VAL A 1 134 ? -1.685 -1.589 19.569 1.00 64.94 134 VAL A C 1
ATOM 1066 O O . VAL A 1 134 ? -2.827 -1.625 20.008 1.00 64.94 134 VAL A O 1
ATOM 1069 N N . LEU A 1 135 ? -0.816 -2.585 19.774 1.00 66.12 135 LEU A N 1
ATOM 1070 C CA . LEU A 1 135 ? -1.138 -3.772 20.577 1.00 66.12 135 LEU A CA 1
ATOM 1071 C C . LEU A 1 135 ? -1.317 -3.459 22.067 1.00 66.12 135 LEU A C 1
ATOM 1073 O O . LEU A 1 135 ? -2.051 -4.168 22.739 1.00 66.12 135 LEU A O 1
ATOM 1077 N N . GLU A 1 136 ? -0.662 -2.423 22.587 1.00 63.16 136 GLU A N 1
ATOM 1078 C CA . GLU A 1 136 ? -0.883 -1.958 23.963 1.00 63.16 136 GLU A CA 1
ATOM 1079 C C . GLU A 1 136 ? -2.214 -1.206 24.138 1.00 63.16 136 GLU A C 1
ATOM 1081 O O . GLU A 1 136 ? -2.706 -1.090 25.260 1.00 63.16 136 GLU A O 1
ATOM 1086 N N . ALA A 1 137 ? -2.791 -0.686 23.050 1.00 58.44 137 ALA A N 1
ATOM 1087 C CA . ALA A 1 137 ? -4.013 0.119 23.067 1.00 58.44 137 ALA A CA 1
ATOM 1088 C C . ALA A 1 137 ? -5.308 -0.683 22.817 1.00 58.44 137 ALA A C 1
ATOM 1090 O O . ALA A 1 137 ? -6.394 -0.146 23.040 1.00 58.44 137 ALA A O 1
ATOM 1091 N N . ILE A 1 138 ? -5.206 -1.936 22.351 1.00 53.06 138 ILE A N 1
ATOM 1092 C CA . ILE A 1 138 ? -6.330 -2.841 22.032 1.00 53.06 138 ILE A CA 1
ATOM 1093 C C . ILE A 1 138 ? -6.432 -3.937 23.095 1.00 53.06 138 ILE A C 1
ATOM 1095 O O . ILE A 1 138 ? -7.572 -4.223 23.530 1.00 53.06 138 ILE A O 1
#